Protein AF-A0A9D6G086-F1 (afdb_monomer_lite)

Sequence (126 aa):
MNARSAFSAPLAGGTPVETVTFQTNAVSGQSKLVAGWNLIAIGDNKTPSQFNASIGATPPAAGQIPTNVTTLWAWDANLANWYFYASSLEAKGGTILVDYIVSKNYLNFGDNTLGPTTGFWVNKPQ

Structure (mmCIF, N/CA/C/O backbone):
data_AF-A0A9D6G086-F1
#
_entry.id   AF-A0A9D6G086-F1
#
loop_
_atom_site.group_PDB
_atom_site.id
_atom_site.type_symbol
_atom_site.label_atom_id
_atom_site.label_alt_id
_atom_site.label_comp_id
_atom_site.label_asym_id
_atom_site.label_entity_id
_atom_site.label_seq_id
_atom_site.pdbx_PDB_ins_code
_atom_site.Cartn_x
_atom_site.Cartn_y
_atom_site.Cartn_z
_atom_site.occupancy
_atom_site.B_iso_or_equiv
_atom_site.auth_seq_id
_atom_site.auth_comp_id
_atom_site.auth_asym_id
_atom_site.auth_atom_id
_atom_site.pdbx_PDB_model_num
ATOM 1 N N . MET A 1 1 ? 38.880 45.500 -31.970 1.00 37.94 1 MET A N 1
ATOM 2 C CA . MET A 1 1 ? 37.712 45.155 -31.131 1.00 37.94 1 MET A CA 1
ATOM 3 C C . MET A 1 1 ? 37.529 43.647 -31.216 1.00 37.94 1 MET A C 1
ATOM 5 O O . MET A 1 1 ? 37.384 43.165 -32.327 1.00 37.94 1 MET A O 1
ATOM 9 N N . ASN A 1 2 ? 37.593 42.906 -30.106 1.00 43.47 2 ASN A N 1
ATOM 10 C CA . ASN A 1 2 ? 37.397 41.449 -30.105 1.00 43.47 2 ASN A CA 1
ATOM 11 C C . ASN A 1 2 ? 36.061 41.141 -29.419 1.00 43.47 2 ASN A C 1
ATOM 13 O O . ASN A 1 2 ? 35.956 41.273 -28.202 1.00 43.47 2 ASN A O 1
ATOM 17 N N . ALA A 1 3 ? 35.036 40.779 -30.192 1.00 51.16 3 ALA A N 1
ATOM 18 C CA . ALA A 1 3 ? 33.752 40.343 -29.652 1.00 51.16 3 ALA A CA 1
ATOM 19 C C . ALA A 1 3 ? 33.811 38.833 -29.373 1.00 51.16 3 ALA A C 1
ATOM 21 O O . ALA A 1 3 ? 34.016 38.030 -30.281 1.00 51.16 3 ALA A O 1
ATOM 22 N N . ARG A 1 4 ? 33.672 38.445 -28.102 1.00 56.72 4 ARG A N 1
ATOM 23 C CA . ARG A 1 4 ? 33.589 37.048 -27.659 1.00 56.72 4 ARG A CA 1
ATOM 24 C C . ARG A 1 4 ? 32.169 36.543 -27.927 1.00 56.72 4 ARG A C 1
ATOM 26 O O . ARG A 1 4 ? 31.251 36.909 -27.200 1.00 56.72 4 ARG A O 1
ATOM 33 N N . SER A 1 5 ? 31.982 35.723 -28.957 1.00 62.09 5 SER A N 1
ATOM 34 C CA . SER A 1 5 ? 30.687 35.091 -29.238 1.00 62.09 5 SER A CA 1
ATOM 35 C C . SER A 1 5 ? 30.399 34.010 -28.195 1.00 62.09 5 SER A C 1
ATOM 37 O O . SER A 1 5 ? 31.209 33.104 -27.993 1.00 62.09 5 SER A O 1
ATOM 39 N N . ALA A 1 6 ? 29.266 34.117 -27.501 1.00 65.38 6 ALA A N 1
ATOM 40 C CA . ALA A 1 6 ? 28.828 33.109 -26.543 1.00 65.38 6 ALA A CA 1
ATOM 41 C C . ALA A 1 6 ? 28.398 31.828 -27.277 1.00 65.38 6 ALA A C 1
ATOM 43 O O . ALA A 1 6 ? 27.627 31.881 -28.233 1.00 65.38 6 ALA A O 1
ATOM 44 N N . PHE A 1 7 ? 28.898 30.680 -26.821 1.00 71.81 7 PHE A N 1
ATOM 45 C CA . PHE A 1 7 ? 28.481 29.362 -27.291 1.00 71.81 7 PHE A CA 1
ATOM 46 C C . PHE A 1 7 ? 27.371 28.843 -26.374 1.00 71.81 7 PHE A C 1
ATOM 48 O O . PHE A 1 7 ? 27.567 28.752 -25.163 1.00 71.81 7 PHE A O 1
ATOM 55 N N . SER A 1 8 ? 26.213 28.521 -26.947 1.00 61.50 8 SER A N 1
ATOM 56 C CA . SER A 1 8 ? 25.104 27.875 -26.246 1.00 61.50 8 SER A CA 1
ATOM 57 C C . SER A 1 8 ? 24.742 26.603 -26.999 1.00 61.50 8 SER A C 1
ATOM 59 O O . SER A 1 8 ? 24.452 26.656 -28.194 1.00 61.50 8 SER A O 1
ATOM 61 N N . ALA A 1 9 ? 24.791 25.466 -26.309 1.00 63.28 9 ALA A N 1
ATOM 62 C CA . ALA A 1 9 ? 24.344 24.183 -26.827 1.00 63.28 9 ALA A CA 1
ATOM 63 C C . ALA A 1 9 ? 23.095 23.761 -26.041 1.00 63.28 9 ALA A C 1
ATOM 65 O O . ALA A 1 9 ? 23.177 23.642 -24.815 1.00 63.28 9 ALA A O 1
ATOM 66 N N . PRO A 1 10 ? 21.941 23.539 -26.694 1.00 58.28 10 PRO A N 1
ATOM 67 C CA . PRO A 1 10 ? 20.793 22.962 -26.017 1.00 58.28 10 PRO A CA 1
ATOM 68 C C . PRO A 1 10 ? 21.136 21.521 -25.632 1.00 58.28 10 PRO A C 1
ATOM 70 O O . PRO A 1 10 ? 21.348 20.668 -26.493 1.00 58.28 10 PRO A O 1
ATOM 73 N N . LEU A 1 11 ? 21.211 21.244 -24.332 1.00 57.19 11 LEU A N 1
ATOM 74 C CA . LEU A 1 11 ? 21.205 19.871 -23.845 1.00 57.19 11 LEU A CA 1
ATOM 75 C C . LEU A 1 11 ? 19.777 19.350 -24.001 1.00 57.19 11 LEU A C 1
ATOM 77 O O . LEU A 1 11 ? 18.836 19.971 -23.504 1.00 57.19 11 LEU A O 1
ATOM 81 N N . ALA A 1 12 ? 19.605 18.232 -24.708 1.00 66.38 12 ALA A N 1
ATOM 82 C CA . ALA A 1 12 ? 18.329 17.530 -24.709 1.00 66.38 12 ALA A CA 1
ATOM 83 C C . ALA A 1 12 ? 17.976 17.210 -23.251 1.00 66.38 12 ALA A C 1
ATOM 85 O O . ALA A 1 12 ? 18.780 16.596 -22.546 1.00 66.38 12 ALA A O 1
ATOM 86 N N . GLY A 1 13 ? 16.816 17.681 -22.783 1.00 65.12 13 GLY A N 1
ATOM 87 C CA . GLY A 1 13 ? 16.341 17.372 -21.440 1.00 65.12 13 GLY A CA 1
ATOM 88 C C . GLY A 1 13 ? 16.349 15.858 -21.263 1.00 65.12 13 GLY A C 1
ATOM 89 O O . GLY A 1 13 ? 15.756 15.149 -22.077 1.00 65.12 13 GLY A O 1
ATOM 90 N N . GLY A 1 14 ? 17.081 15.363 -20.263 1.00 48.56 14 GLY A N 1
ATOM 91 C CA . GLY A 1 14 ? 17.148 13.930 -20.000 1.00 48.56 14 GLY A CA 1
ATOM 92 C C . GLY A 1 14 ? 15.732 13.398 -19.832 1.00 48.56 14 GLY A C 1
ATOM 93 O O . GLY A 1 14 ? 14.970 13.940 -19.036 1.00 48.56 14 GLY A O 1
ATOM 94 N N . THR A 1 15 ? 15.355 12.384 -20.608 1.00 53.81 15 THR A N 1
ATOM 95 C CA . THR A 1 15 ? 14.077 11.711 -20.399 1.00 53.81 15 THR A CA 1
ATOM 96 C C . THR A 1 15 ? 14.182 10.985 -19.061 1.00 53.81 15 THR A C 1
ATOM 98 O O . THR A 1 15 ? 15.029 10.094 -18.948 1.00 53.81 15 THR A O 1
ATOM 101 N N . PRO A 1 16 ? 13.406 11.361 -18.029 1.00 47.47 16 PRO A N 1
ATOM 102 C CA . PRO A 1 16 ? 13.365 10.567 -16.816 1.00 47.47 16 PRO A CA 1
ATOM 103 C C . PRO A 1 16 ? 12.925 9.156 -17.208 1.00 47.47 16 PRO A C 1
ATOM 105 O O . PRO A 1 16 ? 11.856 8.960 -17.784 1.00 47.47 16 PRO A O 1
ATOM 108 N N . VAL A 1 17 ? 13.790 8.176 -16.961 1.00 47.66 17 VAL A N 1
ATOM 109 C CA . VAL A 1 17 ? 13.413 6.772 -17.080 1.00 47.66 17 VAL A CA 1
ATOM 110 C C . VAL A 1 17 ? 12.652 6.456 -15.807 1.00 47.66 17 VAL A C 1
ATOM 112 O O . VAL A 1 17 ? 13.256 6.283 -14.751 1.00 47.66 17 VAL A O 1
ATOM 115 N N . GLU A 1 18 ? 11.325 6.439 -15.888 1.00 51.25 18 GLU A N 1
ATOM 116 C CA . GLU A 1 18 ? 10.533 5.924 -14.782 1.00 51.25 18 GLU A CA 1
ATOM 117 C C . GLU A 1 18 ? 10.855 4.440 -14.599 1.00 51.25 18 GLU A C 1
ATOM 119 O O . GLU A 1 18 ? 10.762 3.630 -15.526 1.00 51.25 18 GLU A O 1
ATOM 124 N N . THR A 1 19 ? 11.277 4.074 -13.395 1.00 51.47 19 THR A N 1
ATOM 125 C CA . THR A 1 19 ? 11.522 2.689 -13.014 1.00 51.47 19 THR A CA 1
ATOM 126 C C . THR A 1 19 ? 10.192 1.927 -13.023 1.00 51.47 19 THR A C 1
ATOM 128 O O . THR A 1 19 ? 9.422 1.958 -12.068 1.00 51.47 19 THR A O 1
ATOM 131 N N . VAL A 1 20 ? 9.900 1.214 -14.114 1.00 58.53 20 VAL A N 1
ATOM 132 C CA . VAL A 1 20 ? 8.691 0.376 -14.285 1.00 58.53 20 VAL A CA 1
ATOM 133 C C . VAL A 1 20 ? 8.824 -0.997 -13.612 1.00 58.53 20 VAL A C 1
ATOM 135 O O . VAL A 1 20 ? 8.424 -2.028 -14.149 1.00 58.53 20 VAL A O 1
ATOM 138 N N . THR A 1 21 ? 9.416 -1.042 -12.418 1.00 65.88 21 THR A N 1
ATOM 139 C CA . THR A 1 21 ? 9.869 -2.294 -11.787 1.00 65.88 21 THR A CA 1
ATOM 140 C C . THR A 1 21 ? 8.715 -3.242 -11.437 1.00 65.88 21 THR A C 1
ATOM 142 O O . THR A 1 21 ? 8.890 -4.458 -11.460 1.00 65.88 21 THR A O 1
ATOM 145 N N . PHE A 1 22 ? 7.521 -2.703 -11.166 1.00 76.50 22 PHE A N 1
ATOM 146 C CA . PHE A 1 22 ? 6.348 -3.480 -10.735 1.00 76.50 22 PHE A CA 1
ATOM 147 C C . PHE A 1 22 ? 5.095 -3.260 -11.590 1.00 76.50 22 PHE A C 1
ATOM 149 O O . PHE A 1 22 ? 4.041 -3.831 -11.294 1.00 76.50 22 PHE A O 1
ATOM 156 N N . GLN A 1 23 ? 5.195 -2.462 -12.656 1.00 79.50 23 GLN A N 1
ATOM 157 C CA . GLN A 1 23 ? 4.057 -2.183 -13.521 1.00 79.50 23 GLN A CA 1
ATOM 158 C C . GLN A 1 23 ? 3.624 -3.435 -14.285 1.00 79.50 23 GLN A C 1
ATOM 160 O O . GLN A 1 23 ? 4.436 -4.260 -14.711 1.00 79.50 23 GLN A O 1
ATOM 165 N N . THR A 1 24 ? 2.314 -3.590 -14.439 1.00 77.56 24 THR A N 1
ATOM 166 C CA . THR A 1 24 ? 1.748 -4.619 -15.309 1.00 77.56 24 THR A CA 1
ATOM 167 C C . THR A 1 24 ? 1.988 -4.221 -16.764 1.00 77.56 24 THR A C 1
ATOM 169 O O . THR A 1 24 ? 1.619 -3.126 -17.179 1.00 77.56 24 THR A O 1
ATOM 172 N N . ASN A 1 25 ? 2.614 -5.094 -17.549 1.00 75.06 25 ASN A N 1
ATOM 173 C CA . ASN A 1 25 ? 2.853 -4.853 -18.966 1.00 75.06 25 ASN A CA 1
ATOM 174 C C . ASN A 1 25 ? 1.511 -4.747 -19.707 1.00 75.06 25 ASN A C 1
ATOM 176 O O . ASN A 1 25 ? 0.727 -5.692 -19.700 1.00 75.06 25 ASN A O 1
ATOM 180 N N . ALA A 1 26 ? 1.256 -3.614 -20.361 1.00 70.56 26 ALA A N 1
ATOM 181 C CA . ALA A 1 26 ? -0.021 -3.350 -21.023 1.00 70.56 26 ALA A CA 1
ATOM 182 C C . ALA A 1 26 ? -0.292 -4.232 -22.258 1.00 70.56 26 ALA A C 1
ATOM 184 O O . ALA A 1 26 ? -1.446 -4.404 -22.636 1.00 70.56 26 ALA A O 1
ATOM 185 N N . VAL A 1 27 ? 0.750 -4.797 -22.880 1.00 70.88 27 VAL A N 1
ATOM 186 C CA . VAL A 1 27 ? 0.636 -5.639 -24.084 1.00 70.88 27 VAL A CA 1
ATOM 187 C C . VAL A 1 27 ? 0.506 -7.115 -23.715 1.00 70.88 27 VAL A C 1
ATOM 189 O O . VAL A 1 27 ? -0.320 -7.822 -24.282 1.00 70.88 27 VAL A O 1
ATOM 192 N N . SER A 1 28 ? 1.320 -7.595 -22.769 1.00 73.50 28 SER A N 1
ATOM 193 C CA . SER A 1 28 ? 1.342 -9.011 -22.377 1.00 73.50 28 SER A CA 1
ATOM 194 C C . SER A 1 28 ? 0.514 -9.333 -21.132 1.00 73.50 28 SER A C 1
ATOM 196 O O . SER A 1 28 ? 0.377 -10.506 -20.793 1.00 73.50 28 SER A O 1
ATOM 198 N N . GLY A 1 29 ? 0.016 -8.323 -20.411 1.00 72.12 29 GLY A N 1
ATOM 199 C CA . GLY A 1 29 ? -0.684 -8.479 -19.131 1.00 72.12 29 GLY A CA 1
ATOM 200 C C . GLY A 1 29 ? 0.205 -8.967 -17.980 1.00 72.12 29 GLY A C 1
ATOM 201 O O . GLY A 1 29 ? -0.276 -9.153 -16.865 1.00 72.12 29 GLY A O 1
ATOM 202 N N . GLN A 1 30 ? 1.502 -9.188 -18.216 1.00 70.94 30 GLN A N 1
ATOM 203 C CA . GLN A 1 30 ? 2.403 -9.755 -17.216 1.00 70.94 30 GLN A CA 1
ATOM 204 C C . GLN A 1 30 ? 2.786 -8.710 -16.168 1.00 70.94 30 GLN A C 1
ATOM 206 O O . GLN A 1 30 ? 3.260 -7.625 -16.503 1.00 70.94 30 GLN A O 1
ATOM 211 N N . SER A 1 31 ? 2.637 -9.053 -14.891 1.00 79.56 31 SER A N 1
ATOM 212 C CA . SER A 1 31 ? 3.097 -8.243 -13.762 1.00 79.56 31 SER A CA 1
ATOM 213 C C . SER A 1 31 ? 4.270 -8.937 -13.076 1.00 79.56 31 SER A C 1
ATOM 215 O O . SER A 1 31 ? 4.312 -10.163 -12.994 1.00 79.56 31 SER A O 1
ATOM 217 N N . LYS A 1 32 ? 5.234 -8.158 -12.572 1.00 82.88 32 LYS A N 1
ATOM 218 C CA . LYS A 1 32 ? 6.301 -8.689 -11.704 1.00 82.88 32 LYS A CA 1
ATOM 219 C C . LYS A 1 32 ? 5.789 -9.070 -10.314 1.00 82.88 32 LYS A C 1
ATOM 221 O O . LYS A 1 32 ? 6.468 -9.796 -9.599 1.00 82.88 32 LYS A O 1
ATOM 226 N N . LEU A 1 33 ? 4.601 -8.586 -9.957 1.00 85.38 33 LEU A N 1
ATOM 227 C CA . LEU A 1 33 ? 3.879 -8.975 -8.757 1.00 85.38 33 LEU A CA 1
ATOM 228 C C . LEU A 1 33 ? 2.975 -10.158 -9.083 1.00 85.38 33 LEU A C 1
ATOM 230 O O . LEU A 1 33 ? 2.203 -10.102 -10.045 1.00 85.38 33 LEU A O 1
ATOM 234 N N . VAL A 1 34 ? 3.047 -11.205 -8.267 1.00 86.50 34 VAL A N 1
ATOM 235 C CA . VAL A 1 34 ? 2.096 -12.315 -8.349 1.00 86.50 34 VAL A CA 1
ATOM 236 C C . VAL A 1 34 ? 0.769 -11.912 -7.709 1.00 86.50 34 VAL A C 1
ATOM 238 O O . VAL A 1 34 ? 0.716 -10.995 -6.889 1.00 86.50 34 VAL A O 1
ATOM 241 N N . ALA A 1 35 ? -0.319 -12.582 -8.080 1.00 87.62 35 ALA A N 1
ATOM 242 C CA . ALA A 1 35 ? -1.581 -12.425 -7.366 1.00 87.62 35 ALA A CA 1
ATOM 243 C C . ALA A 1 35 ? -1.426 -12.866 -5.897 1.00 87.62 35 ALA A C 1
ATOM 245 O O . ALA A 1 35 ? -0.724 -13.836 -5.603 1.00 87.62 35 ALA A O 1
ATOM 246 N N . GLY A 1 36 ? -2.091 -12.166 -4.979 1.00 89.75 36 GLY A N 1
ATOM 247 C CA . GLY A 1 36 ? -1.951 -12.369 -3.540 1.00 89.75 36 GLY A CA 1
ATOM 248 C C . GLY A 1 36 ? -0.815 -11.548 -2.924 1.00 89.75 36 GLY A C 1
ATOM 249 O O . GLY A 1 36 ? -0.551 -10.411 -3.324 1.00 89.75 36 GLY A O 1
ATOM 250 N N . TRP A 1 37 ? -0.172 -12.107 -1.899 1.00 92.44 37 TRP A N 1
ATOM 251 C CA . TRP A 1 37 ? 0.810 -11.399 -1.079 1.00 92.44 37 TRP A CA 1
ATOM 252 C C . TRP A 1 37 ? 2.196 -11.359 -1.713 1.00 92.44 37 TRP A C 1
ATOM 254 O O . TRP A 1 37 ? 2.779 -12.391 -2.035 1.00 92.44 37 TRP A O 1
ATOM 264 N N . ASN A 1 38 ? 2.753 -10.155 -1.806 1.00 90.56 38 ASN A N 1
ATOM 265 C CA . ASN A 1 38 ? 4.125 -9.909 -2.226 1.00 90.56 38 ASN A CA 1
ATOM 266 C C . ASN A 1 38 ? 4.810 -9.031 -1.176 1.00 90.56 38 ASN A C 1
ATOM 268 O O . ASN A 1 38 ? 4.232 -8.033 -0.746 1.00 90.56 38 ASN A O 1
ATOM 272 N N . LEU A 1 39 ? 6.041 -9.373 -0.800 1.00 91.00 39 LEU A N 1
ATOM 273 C CA .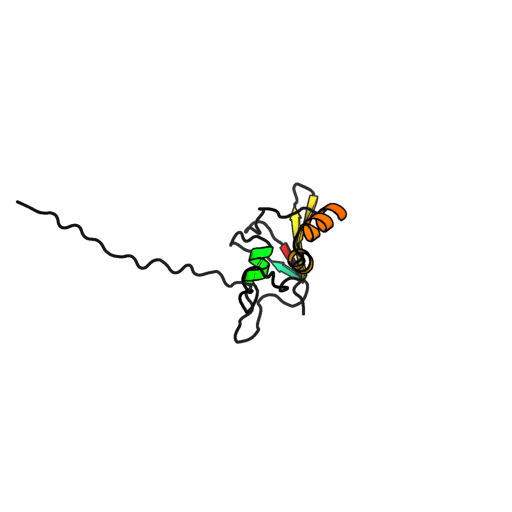 LEU A 1 39 ? 6.908 -8.505 -0.006 1.00 91.00 39 LEU A CA 1
ATOM 274 C C . LEU A 1 39 ? 7.890 -7.813 -0.946 1.00 91.00 39 LEU A C 1
ATOM 276 O O . LEU A 1 39 ? 8.689 -8.481 -1.602 1.00 91.00 39 LEU A O 1
ATOM 280 N N . ILE A 1 40 ? 7.818 -6.488 -1.018 1.00 88.88 40 ILE A N 1
ATOM 281 C CA . ILE A 1 40 ? 8.644 -5.683 -1.918 1.00 88.88 40 ILE A CA 1
ATOM 282 C C . ILE A 1 40 ? 9.160 -4.429 -1.210 1.00 88.88 40 ILE A C 1
ATOM 284 O O . ILE A 1 40 ? 8.688 -4.049 -0.141 1.00 88.88 40 ILE A O 1
ATOM 288 N N . ALA A 1 41 ? 10.127 -3.772 -1.837 1.00 85.81 41 ALA A N 1
ATOM 289 C CA . ALA A 1 41 ? 10.560 -2.426 -1.498 1.00 85.81 41 ALA A CA 1
ATOM 290 C C . ALA A 1 41 ? 10.728 -1.637 -2.800 1.00 85.81 41 ALA A C 1
ATOM 292 O O . ALA A 1 41 ? 11.033 -2.218 -3.847 1.00 85.81 41 ALA A O 1
ATOM 293 N N . ILE A 1 42 ? 10.518 -0.323 -2.742 1.00 82.75 42 ILE A N 1
ATOM 294 C CA . ILE A 1 42 ? 10.680 0.567 -3.897 1.00 82.75 42 ILE A CA 1
ATOM 295 C C . ILE A 1 42 ? 11.662 1.687 -3.553 1.00 82.75 42 ILE A C 1
ATOM 297 O O . ILE A 1 42 ? 11.720 2.140 -2.416 1.00 82.75 42 ILE A O 1
ATOM 301 N N . GLY A 1 43 ? 12.441 2.132 -4.541 1.00 77.00 43 GLY A N 1
ATOM 302 C CA . GLY A 1 43 ? 13.405 3.228 -4.380 1.00 77.00 43 GLY A CA 1
ATOM 303 C C . GLY A 1 43 ? 12.862 4.605 -4.765 1.00 77.00 43 GLY A C 1
ATOM 304 O O . GLY A 1 43 ? 13.583 5.589 -4.662 1.00 77.00 43 GLY A O 1
ATOM 305 N N . ASP A 1 44 ? 11.610 4.677 -5.221 1.00 76.75 44 ASP A N 1
ATOM 306 C CA . ASP A 1 44 ? 11.063 5.872 -5.871 1.00 76.75 44 ASP A CA 1
ATOM 307 C C . ASP A 1 44 ? 10.327 6.823 -4.907 1.00 76.75 44 ASP A C 1
ATOM 309 O O . ASP A 1 44 ? 9.733 7.796 -5.366 1.00 76.75 44 ASP A O 1
ATOM 313 N N . ASN A 1 45 ? 10.308 6.531 -3.597 1.00 84.06 45 ASN A N 1
ATOM 314 C CA . ASN A 1 45 ? 9.620 7.317 -2.562 1.00 84.06 45 ASN A CA 1
ATOM 315 C C . ASN A 1 45 ? 8.169 7.686 -2.939 1.00 84.06 45 ASN A C 1
ATOM 317 O O . ASN A 1 45 ? 7.739 8.827 -2.775 1.00 84.06 45 ASN A O 1
ATOM 321 N N . LYS A 1 46 ? 7.397 6.723 -3.454 1.00 85.88 46 LYS A N 1
ATOM 322 C CA . LYS A 1 46 ? 5.981 6.934 -3.801 1.00 85.88 46 LYS A CA 1
ATOM 323 C C . LYS A 1 46 ? 5.097 6.789 -2.563 1.00 85.88 46 LYS A C 1
ATOM 325 O O . LYS A 1 46 ? 5.348 5.927 -1.721 1.00 85.88 46 LYS A O 1
ATOM 330 N N . THR A 1 47 ? 4.023 7.566 -2.464 1.00 89.19 47 THR A N 1
ATOM 331 C CA . THR A 1 47 ? 2.945 7.271 -1.505 1.00 89.19 47 THR A CA 1
ATOM 332 C C . THR A 1 47 ? 2.227 5.970 -1.902 1.00 89.19 47 THR A C 1
ATOM 334 O O . THR A 1 47 ? 2.294 5.565 -3.069 1.00 89.19 47 THR A O 1
ATOM 337 N N . PRO A 1 48 ? 1.498 5.297 -0.992 1.00 88.75 48 PRO A N 1
ATOM 338 C CA . PRO A 1 48 ? 0.740 4.092 -1.342 1.00 88.75 48 PRO A CA 1
ATOM 339 C C . PRO A 1 48 ? -0.248 4.300 -2.497 1.00 88.75 48 PRO A C 1
ATOM 341 O O . PRO A 1 48 ? -0.376 3.429 -3.356 1.00 88.75 48 PRO A O 1
ATOM 344 N N . SER A 1 49 ? -0.885 5.473 -2.557 1.00 87.62 49 SER A N 1
ATOM 345 C CA . SER A 1 49 ? -1.800 5.853 -3.639 1.00 87.62 49 SER A CA 1
ATOM 346 C C . SER A 1 49 ? -1.075 5.983 -4.983 1.00 87.62 49 SER A C 1
ATOM 348 O O . SER A 1 49 ? -1.477 5.378 -5.980 1.00 87.62 49 SER A O 1
ATOM 350 N N . GLN A 1 50 ? 0.072 6.672 -5.001 1.00 87.69 50 GLN A N 1
ATOM 351 C CA . GLN A 1 50 ? 0.920 6.784 -6.193 1.00 87.69 50 GLN A CA 1
ATOM 352 C C . GLN A 1 50 ? 1.455 5.422 -6.644 1.00 87.69 50 GLN A C 1
ATOM 354 O O . GLN A 1 50 ? 1.481 5.130 -7.840 1.00 87.69 50 GLN A O 1
ATOM 359 N N . PHE A 1 51 ? 1.856 4.564 -5.702 1.00 88.44 51 PHE A N 1
ATOM 360 C CA . PHE A 1 51 ? 2.288 3.206 -6.008 1.00 88.44 51 PHE A CA 1
ATOM 361 C C . PHE A 1 51 ? 1.148 2.390 -6.634 1.00 88.44 51 PHE A C 1
ATOM 363 O O . PHE A 1 51 ? 1.327 1.813 -7.708 1.00 88.44 51 PHE A O 1
ATOM 370 N N . ASN A 1 52 ? -0.037 2.404 -6.022 1.00 88.81 52 ASN A N 1
ATOM 371 C CA . ASN A 1 52 ? -1.231 1.733 -6.531 1.00 88.81 52 ASN A CA 1
ATOM 372 C C . ASN A 1 52 ? -1.610 2.204 -7.949 1.00 88.81 52 ASN A C 1
ATOM 374 O O . ASN A 1 52 ? -1.939 1.378 -8.802 1.00 88.81 52 ASN A O 1
ATOM 378 N N . ALA A 1 53 ? -1.482 3.499 -8.249 1.00 87.00 53 ALA A N 1
ATOM 379 C CA . ALA A 1 53 ? -1.649 4.015 -9.607 1.00 87.00 53 ALA A CA 1
ATOM 380 C C . ALA A 1 53 ? -0.559 3.516 -10.570 1.00 87.00 53 ALA A C 1
ATOM 382 O O . ALA A 1 53 ? -0.868 3.108 -11.688 1.00 87.00 53 ALA A O 1
ATOM 383 N N . SER A 1 54 ? 0.700 3.486 -10.125 1.00 84.50 54 SER A N 1
ATOM 384 C CA . SER A 1 54 ? 1.850 3.137 -10.969 1.00 84.50 54 SER A CA 1
ATOM 385 C C . SER A 1 54 ? 1.917 1.666 -11.392 1.00 84.50 54 SER A C 1
ATOM 387 O O . SER A 1 54 ? 2.512 1.359 -12.421 1.00 84.50 54 SER A O 1
ATOM 389 N N . ILE A 1 55 ? 1.317 0.737 -10.636 1.00 85.88 55 ILE A N 1
ATOM 390 C CA . ILE A 1 55 ? 1.390 -0.699 -10.966 1.00 85.88 55 ILE A CA 1
ATOM 391 C C . ILE A 1 55 ? 0.341 -1.166 -11.992 1.00 85.88 55 ILE A C 1
ATOM 393 O O . ILE A 1 55 ? 0.398 -2.306 -12.476 1.00 85.88 55 ILE A O 1
ATOM 397 N N . GLY A 1 56 ? -0.625 -0.304 -12.318 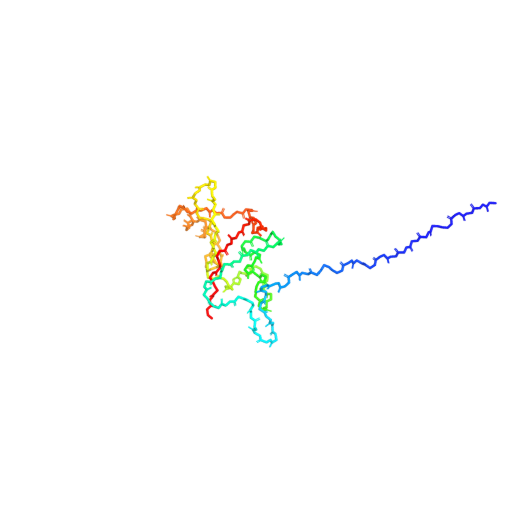1.00 79.62 56 GLY A N 1
ATOM 398 C CA . GLY A 1 56 ? -1.674 -0.576 -13.297 1.00 79.62 56 GLY A CA 1
ATOM 399 C C . GLY A 1 56 ? -1.146 -0.627 -14.733 1.00 79.62 56 GLY A C 1
ATOM 400 O O . GLY A 1 56 ? -0.186 0.054 -15.087 1.00 79.62 56 GLY A O 1
ATOM 401 N N . ALA A 1 57 ? -1.791 -1.432 -15.580 1.00 72.25 57 ALA A N 1
ATOM 402 C CA . ALA A 1 57 ? -1.481 -1.479 -17.013 1.00 72.25 57 ALA A CA 1
ATOM 403 C C . ALA A 1 57 ? -1.931 -0.203 -17.745 1.00 72.25 57 ALA A C 1
ATOM 405 O O . ALA A 1 57 ? -1.306 0.220 -18.714 1.00 72.25 57 ALA A O 1
ATOM 406 N N . THR A 1 58 ? -3.011 0.415 -17.268 1.00 71.12 58 THR A N 1
A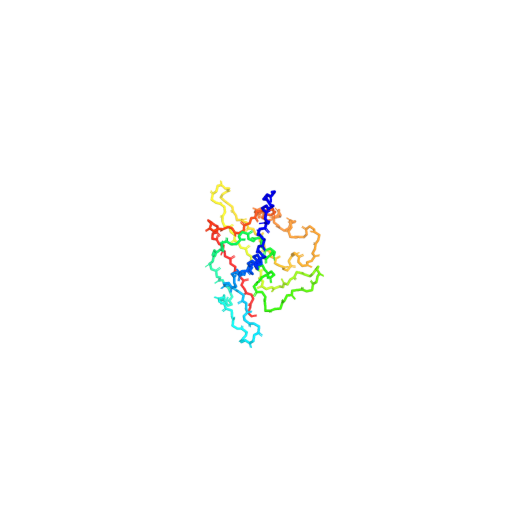TOM 407 C CA . THR A 1 58 ? -3.596 1.632 -17.828 1.00 71.12 58 THR A CA 1
ATOM 408 C C . THR A 1 58 ? -3.563 2.749 -16.789 1.00 71.12 58 THR A C 1
ATOM 410 O O . THR A 1 58 ? -3.980 2.504 -15.651 1.00 71.12 58 THR A O 1
ATOM 413 N N . PRO A 1 59 ? -3.131 3.969 -17.154 1.00 70.12 59 PRO A N 1
ATOM 414 C CA . PRO A 1 59 ? -3.259 5.122 -16.273 1.00 70.12 59 PRO A CA 1
ATOM 415 C C . PRO A 1 59 ? -4.725 5.316 -15.846 1.00 70.12 59 PRO A C 1
ATOM 417 O O . PRO A 1 59 ? -5.614 5.227 -16.699 1.00 70.12 59 PRO A O 1
ATOM 420 N N . PRO A 1 60 ? -5.009 5.559 -14.555 1.00 72.31 60 PRO A N 1
ATOM 421 C CA . PRO A 1 60 ? -6.364 5.864 -14.114 1.00 72.31 60 PRO A CA 1
ATOM 422 C C . PRO A 1 60 ? -6.838 7.196 -14.711 1.00 72.31 60 PRO A C 1
ATOM 424 O O . PRO A 1 60 ? -6.042 8.104 -14.956 1.00 72.31 60 PRO A O 1
ATOM 427 N N . ALA A 1 61 ? -8.149 7.331 -14.922 1.00 75.88 61 ALA A N 1
ATOM 428 C CA . ALA A 1 61 ? -8.737 8.622 -15.269 1.00 75.88 61 ALA A CA 1
ATOM 429 C C . ALA A 1 61 ? -8.470 9.648 -14.152 1.00 75.88 61 ALA A C 1
ATOM 431 O O . ALA A 1 61 ? -8.359 9.288 -12.978 1.00 75.88 61 ALA A O 1
ATOM 432 N N . ALA A 1 62 ? -8.382 10.933 -14.506 1.00 71.75 62 ALA A N 1
ATOM 433 C CA . ALA A 1 62 ? -8.116 11.989 -13.533 1.00 71.75 62 ALA A CA 1
ATOM 434 C C . ALA A 1 62 ? -9.140 11.952 -12.379 1.00 71.75 62 ALA A C 1
ATOM 436 O O . ALA A 1 62 ? -10.348 11.969 -12.611 1.00 71.75 62 ALA A O 1
ATOM 437 N N . GLY A 1 63 ? -8.646 11.883 -11.139 1.00 71.31 63 GLY A N 1
ATOM 438 C CA . GLY A 1 63 ? -9.475 11.813 -9.930 1.00 71.31 63 GLY A CA 1
ATOM 439 C C . GLY A 1 63 ? -10.040 10.428 -9.591 1.00 71.31 63 GLY A C 1
ATOM 440 O O . GLY A 1 63 ? -10.808 10.318 -8.641 1.00 71.31 63 GLY A O 1
ATOM 441 N N . GLN A 1 64 ? -9.679 9.374 -10.330 1.00 78.12 64 GLN A N 1
ATOM 442 C CA . GLN A 1 64 ? -10.035 7.993 -9.995 1.00 78.12 64 GLN A CA 1
ATOM 443 C C . GLN A 1 64 ? -8.883 7.288 -9.277 1.00 78.12 64 GLN A C 1
ATOM 445 O O . GLN A 1 64 ? -7.724 7.396 -9.679 1.00 78.12 64 GLN A O 1
ATOM 450 N N . ILE A 1 65 ? -9.222 6.509 -8.250 1.00 82.75 65 ILE A N 1
ATOM 451 C CA . ILE A 1 65 ? -8.278 5.618 -7.575 1.00 82.75 65 ILE A CA 1
ATOM 452 C C . ILE A 1 65 ? -8.433 4.221 -8.180 1.00 82.75 65 ILE A C 1
ATOM 454 O O . ILE A 1 65 ? -9.501 3.617 -8.045 1.00 82.75 65 ILE A O 1
ATOM 458 N N . PRO A 1 66 ? -7.409 3.683 -8.862 1.00 83.38 66 PRO A N 1
ATOM 459 C CA . PRO A 1 66 ? -7.499 2.348 -9.431 1.00 83.38 66 PRO A CA 1
ATOM 460 C C . PRO A 1 66 ? -7.456 1.293 -8.323 1.00 83.38 66 PRO A C 1
ATOM 462 O O . PRO A 1 66 ? -6.804 1.476 -7.304 1.00 83.38 66 PRO A O 1
ATOM 465 N N . THR A 1 67 ? -8.099 0.148 -8.509 1.00 84.62 67 THR A N 1
ATOM 466 C CA . THR A 1 67 ? -8.088 -0.941 -7.517 1.00 84.62 67 THR A CA 1
ATOM 467 C C . THR A 1 67 ? -7.019 -1.985 -7.842 1.00 84.62 67 THR A C 1
ATOM 469 O O . THR A 1 67 ? -7.304 -3.179 -7.887 1.00 84.62 67 THR A O 1
ATOM 472 N N . ASN A 1 68 ? -5.786 -1.545 -8.119 1.00 85.88 68 ASN A N 1
ATOM 473 C CA . ASN A 1 68 ? -4.684 -2.454 -8.465 1.00 85.88 68 ASN A CA 1
ATOM 474 C C . ASN A 1 68 ? -4.089 -3.159 -7.231 1.00 85.88 68 ASN A C 1
ATOM 476 O O . ASN A 1 68 ? -3.410 -4.176 -7.369 1.00 85.88 68 ASN A O 1
ATOM 480 N N . VAL A 1 69 ? -4.323 -2.611 -6.036 1.00 89.50 69 VAL A N 1
ATOM 481 C CA . VAL A 1 69 ? -3.884 -3.145 -4.740 1.00 89.50 69 VAL A CA 1
ATOM 482 C C . VAL A 1 69 ? -5.091 -3.344 -3.834 1.00 89.50 69 VAL A C 1
ATOM 484 O O . VAL A 1 69 ? -5.800 -2.388 -3.546 1.00 89.50 69 VAL A O 1
ATOM 487 N N . THR A 1 70 ? -5.300 -4.542 -3.297 1.00 92.06 70 THR A N 1
ATOM 488 C CA . THR A 1 70 ? -6.357 -4.798 -2.305 1.00 92.06 70 THR A CA 1
ATOM 489 C C . THR A 1 70 ? -6.028 -4.102 -0.986 1.00 92.06 70 THR A C 1
ATOM 491 O O . THR A 1 70 ? -6.800 -3.277 -0.498 1.00 92.06 70 THR A O 1
ATOM 494 N N . THR A 1 71 ? -4.852 -4.401 -0.431 1.00 92.94 71 THR A N 1
ATOM 495 C CA . THR A 1 71 ? -4.327 -3.773 0.788 1.00 92.94 71 THR A CA 1
ATOM 496 C C . THR A 1 71 ? -2.808 -3.697 0.742 1.00 92.94 71 THR A C 1
ATOM 498 O O . THR A 1 71 ? -2.165 -4.599 0.201 1.00 92.94 71 THR A O 1
ATOM 501 N N . LEU A 1 72 ? -2.243 -2.675 1.371 1.00 93.38 72 LEU A N 1
ATOM 502 C CA . LEU A 1 72 ? -0.813 -2.489 1.563 1.00 93.38 72 LEU A CA 1
ATOM 503 C C . LEU A 1 72 ? -0.514 -2.299 3.049 1.00 93.38 72 LEU A C 1
ATOM 505 O O . LEU A 1 72 ? -1.233 -1.581 3.745 1.00 93.38 72 LEU A O 1
ATOM 509 N N . TRP A 1 73 ? 0.554 -2.946 3.507 1.00 94.25 73 TRP A N 1
ATOM 510 C CA . TRP A 1 73 ? 0.972 -2.961 4.902 1.00 94.25 73 TRP A CA 1
ATOM 511 C C . TRP A 1 73 ? 2.468 -2.706 5.019 1.00 94.25 73 TRP A C 1
ATOM 513 O O . TRP A 1 73 ? 3.261 -3.380 4.365 1.00 94.25 73 TRP A O 1
ATOM 523 N N . ALA A 1 74 ? 2.863 -1.778 5.881 1.00 92.50 74 ALA A N 1
ATOM 524 C CA . ALA A 1 74 ? 4.266 -1.557 6.221 1.00 92.50 74 ALA A CA 1
ATOM 525 C C . ALA A 1 74 ? 4.432 -1.557 7.741 1.00 92.50 74 ALA A C 1
ATOM 527 O O . ALA A 1 74 ? 3.585 -1.027 8.456 1.00 92.50 74 ALA A O 1
ATOM 528 N N . TRP A 1 75 ? 5.498 -2.173 8.240 1.00 90.88 75 TRP A N 1
ATOM 529 C CA . TRP A 1 75 ? 5.777 -2.205 9.673 1.00 90.88 75 TRP A CA 1
ATOM 530 C C . TRP A 1 75 ? 6.588 -0.979 10.089 1.00 90.88 75 TRP A C 1
ATOM 532 O O . TRP A 1 75 ? 7.627 -0.703 9.489 1.00 90.88 75 TRP A O 1
ATOM 542 N N . ASP A 1 76 ? 6.148 -0.285 11.138 1.00 89.06 76 ASP A N 1
ATOM 543 C CA . ASP A 1 76 ? 6.946 0.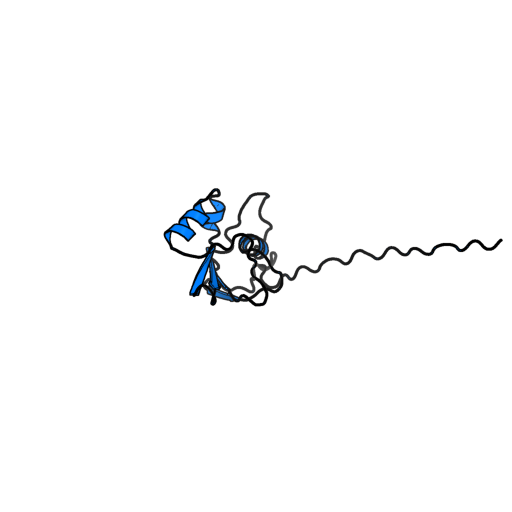720 11.837 1.00 89.06 76 ASP A CA 1
ATOM 544 C C . ASP A 1 76 ? 7.553 0.106 13.100 1.00 89.06 76 ASP A C 1
ATOM 546 O O . ASP A 1 76 ? 6.848 -0.204 14.063 1.00 89.06 76 ASP A O 1
ATOM 550 N N . ALA A 1 77 ? 8.876 -0.058 13.114 1.00 87.00 77 ALA A N 1
ATOM 551 C CA . ALA A 1 77 ? 9.574 -0.614 14.269 1.00 87.00 77 ALA A CA 1
ATOM 552 C C . ALA A 1 77 ? 9.679 0.367 15.450 1.00 87.00 77 ALA A C 1
ATOM 554 O O . ALA A 1 77 ? 9.790 -0.087 16.586 1.00 87.00 77 ALA A O 1
ATOM 555 N N . ASN A 1 78 ? 9.629 1.684 15.213 1.00 88.62 78 ASN A N 1
ATOM 556 C CA . ASN A 1 78 ? 9.725 2.688 16.278 1.00 88.62 78 ASN A CA 1
ATOM 557 C C . ASN A 1 78 ? 8.415 2.782 17.060 1.00 88.62 78 ASN A C 1
ATOM 559 O O . ASN A 1 78 ? 8.421 2.903 18.282 1.00 88.62 78 ASN A O 1
ATOM 563 N N . LEU A 1 79 ? 7.294 2.718 16.341 1.00 89.38 79 LEU A N 1
ATOM 564 C CA . LEU A 1 79 ? 5.953 2.769 16.923 1.00 89.38 79 LEU A CA 1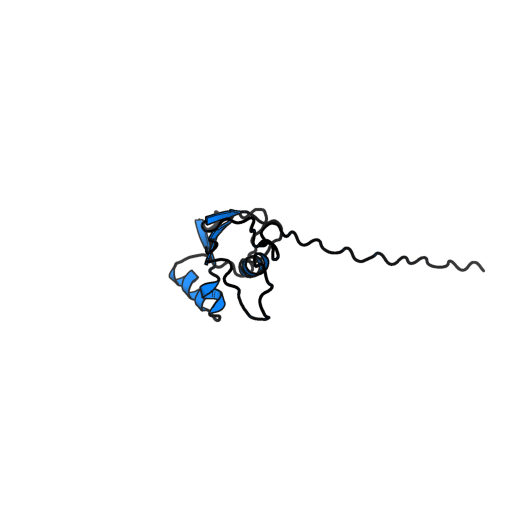
ATOM 565 C C . LEU A 1 79 ? 5.385 1.378 17.235 1.00 89.38 79 LEU A C 1
ATOM 567 O O . LEU A 1 79 ? 4.304 1.286 17.814 1.00 89.38 79 LEU A O 1
ATOM 571 N N . ALA A 1 80 ? 6.100 0.313 16.856 1.00 93.00 80 ALA A N 1
ATOM 572 C CA . ALA A 1 80 ? 5.677 -1.082 16.971 1.00 93.00 80 ALA A CA 1
ATOM 573 C C . ALA A 1 80 ? 4.247 -1.307 16.446 1.00 93.00 80 ALA A C 1
ATOM 575 O O . ALA A 1 80 ? 3.428 -1.978 17.080 1.00 93.00 80 ALA A O 1
ATOM 576 N N . ASN A 1 81 ? 3.937 -0.705 15.296 1.00 93.31 81 ASN A N 1
ATOM 577 C CA . ASN A 1 81 ? 2.597 -0.719 14.726 1.00 93.31 81 ASN A CA 1
ATOM 578 C C . ASN A 1 81 ? 2.634 -0.792 13.192 1.00 93.31 81 ASN A C 1
ATOM 580 O O . ASN A 1 81 ? 3.653 -0.531 12.553 1.00 93.31 81 ASN A O 1
ATOM 584 N N . TRP A 1 82 ? 1.509 -1.169 12.591 1.00 93.69 82 TRP A N 1
ATOM 585 C CA . TRP A 1 82 ? 1.370 -1.328 11.149 1.00 93.69 82 TRP A CA 1
ATOM 586 C C . TRP A 1 82 ? 0.793 -0.074 10.500 1.00 93.69 82 TRP A C 1
ATOM 588 O O . TRP A 1 82 ? -0.284 0.382 10.880 1.00 93.69 82 TRP A O 1
ATOM 598 N N . TYR A 1 83 ? 1.456 0.424 9.460 1.00 93.62 83 TYR A N 1
ATOM 599 C CA . TYR A 1 83 ? 0.829 1.296 8.478 1.00 93.62 83 TYR A CA 1
ATOM 600 C C . TYR A 1 83 ? -0.119 0.500 7.593 1.00 93.62 83 TYR A C 1
ATOM 602 O O . TYR A 1 83 ? 0.223 -0.592 7.131 1.00 93.62 83 TYR A O 1
ATOM 610 N N . PHE A 1 84 ? -1.289 1.075 7.325 1.00 94.75 84 PHE A N 1
ATOM 611 C CA . PHE A 1 84 ? -2.333 0.439 6.533 1.00 94.75 84 PHE A CA 1
ATOM 612 C C . PHE A 1 84 ? -2.804 1.329 5.387 1.00 94.75 84 PHE A C 1
ATOM 614 O O . PHE A 1 84 ? -3.029 2.528 5.547 1.00 94.75 84 PHE A O 1
ATOM 621 N N . TYR A 1 85 ? -3.008 0.711 4.229 1.00 94.06 85 TYR A N 1
ATOM 622 C CA . TYR A 1 85 ? -3.629 1.332 3.070 1.00 94.06 85 TYR A CA 1
ATOM 623 C C . TYR A 1 85 ? -4.517 0.322 2.334 1.00 94.06 85 TYR A C 1
ATOM 625 O O . TYR A 1 85 ? -4.172 -0.854 2.216 1.00 94.06 85 TYR A O 1
ATOM 633 N N . ALA A 1 86 ? -5.650 0.778 1.801 1.00 93.12 86 ALA A N 1
ATOM 634 C CA . ALA A 1 86 ? -6.541 -0.027 0.970 1.00 93.12 86 ALA A CA 1
ATOM 635 C C . ALA A 1 86 ? -7.157 0.827 -0.141 1.00 93.12 86 ALA A C 1
ATOM 637 O O . ALA A 1 86 ? -7.853 1.806 0.144 1.00 93.12 86 ALA A O 1
ATOM 638 N N . SER A 1 87 ? -6.956 0.424 -1.400 1.00 91.25 87 SER A N 1
ATOM 639 C CA . SER A 1 87 ? -7.451 1.188 -2.556 1.00 91.25 87 SER A CA 1
ATOM 640 C C . SER A 1 87 ? -8.976 1.275 -2.588 1.00 91.25 87 SER A C 1
ATOM 642 O O . SER A 1 87 ? -9.526 2.300 -2.963 1.00 91.25 87 SER A O 1
ATOM 644 N N . SER A 1 88 ? -9.679 0.235 -2.129 1.00 89.88 88 SER A N 1
ATOM 645 C CA . SER A 1 88 ? -11.145 0.200 -2.098 1.00 89.88 88 SER A CA 1
ATOM 646 C C . SER A 1 88 ? -11.753 1.166 -1.081 1.00 89.88 88 SER A C 1
ATOM 648 O O . SER A 1 88 ? -12.900 1.575 -1.245 1.00 89.88 88 SER A O 1
ATOM 650 N N . LEU A 1 89 ? -11.011 1.526 -0.028 1.00 90.06 89 LEU A N 1
ATOM 651 C CA . LEU A 1 89 ? -11.428 2.536 0.944 1.00 90.06 89 LEU A CA 1
ATOM 652 C C . LEU A 1 89 ? -11.071 3.939 0.458 1.00 90.06 89 LEU A C 1
ATOM 654 O O . LEU A 1 89 ? -11.885 4.845 0.597 1.00 90.06 89 LEU A O 1
ATOM 658 N N . GLU A 1 90 ? -9.899 4.107 -0.155 1.00 88.19 90 GLU A N 1
ATOM 659 C CA . GLU A 1 90 ? -9.499 5.379 -0.765 1.00 88.19 90 GLU A CA 1
ATOM 660 C C . GLU A 1 90 ? -10.412 5.757 -1.942 1.00 88.19 90 GLU A C 1
ATOM 662 O O . GLU A 1 90 ? -10.844 6.900 -2.043 1.00 88.19 90 GLU A O 1
ATOM 667 N N . ALA A 1 91 ? -10.793 4.790 -2.783 1.00 87.25 91 ALA A N 1
ATOM 668 C CA . ALA A 1 91 ? -11.691 4.994 -3.920 1.00 87.25 91 ALA A CA 1
ATOM 669 C C . ALA A 1 91 ? -13.096 5.471 -3.515 1.00 87.25 91 ALA A C 1
ATOM 671 O O . ALA A 1 91 ? -13.797 6.070 -4.327 1.00 87.25 91 ALA A O 1
ATOM 672 N N . LYS A 1 92 ? -13.514 5.234 -2.263 1.00 86.69 92 LYS A N 1
ATOM 673 C CA . LYS A 1 92 ? -14.769 5.781 -1.722 1.00 86.69 92 LYS A CA 1
ATOM 674 C C . LYS A 1 92 ? -14.657 7.264 -1.345 1.00 86.69 92 LYS A C 1
ATOM 676 O O . LYS A 1 92 ? -15.685 7.912 -1.166 1.00 86.69 92 LYS A O 1
ATOM 681 N N . GLY A 1 93 ? -13.439 7.797 -1.251 1.00 83.00 93 GLY A N 1
ATOM 682 C CA . GLY A 1 93 ? -13.156 9.194 -0.948 1.00 83.00 93 GLY A CA 1
ATOM 683 C C . GLY A 1 93 ? -13.419 9.598 0.507 1.00 83.00 93 GLY A C 1
ATOM 684 O O . GLY A 1 93 ? -13.733 8.782 1.377 1.00 83.00 93 GLY A O 1
ATOM 685 N N . GLY A 1 94 ? -13.272 10.900 0.765 1.00 84.50 94 GLY A N 1
ATOM 686 C CA . GLY A 1 94 ? -13.493 11.497 2.083 1.00 84.50 94 GLY A CA 1
ATOM 687 C C . GLY A 1 94 ? -12.524 10.975 3.147 1.00 84.50 94 GLY A C 1
ATOM 688 O O . GLY A 1 94 ? -11.328 10.839 2.900 1.00 84.50 94 GLY A O 1
ATOM 689 N N . THR A 1 95 ? -13.047 10.689 4.340 1.00 88.44 95 THR A N 1
ATOM 690 C CA . THR A 1 95 ? -12.272 10.218 5.500 1.00 88.44 95 THR A CA 1
ATOM 691 C C . THR A 1 95 ? -12.321 8.704 5.695 1.00 88.44 95 THR A C 1
ATOM 693 O O . THR A 1 95 ? -11.681 8.206 6.608 1.00 88.44 95 THR A O 1
ATOM 696 N N . ILE A 1 96 ? -13.005 7.942 4.833 1.00 91.81 96 ILE A N 1
ATOM 697 C CA . ILE A 1 96 ? -13.333 6.521 5.069 1.00 91.81 96 ILE A CA 1
ATOM 698 C C . ILE A 1 96 ? -12.094 5.656 5.344 1.00 91.81 96 ILE A C 1
ATOM 700 O O . ILE A 1 96 ? -12.111 4.809 6.239 1.00 91.81 96 ILE A O 1
ATOM 704 N N . LEU A 1 97 ? -11.011 5.858 4.587 1.00 89.75 97 LEU A N 1
ATOM 705 C CA . LEU A 1 97 ? -9.747 5.159 4.830 1.00 89.75 97 LEU A CA 1
ATOM 706 C C . LEU A 1 97 ? -9.151 5.543 6.193 1.00 89.75 97 LEU A C 1
ATOM 708 O O . LEU A 1 97 ? -8.725 4.668 6.943 1.00 89.75 97 LEU A O 1
ATOM 712 N N . VAL A 1 98 ? -9.147 6.835 6.519 1.00 91.25 98 VAL A N 1
ATOM 713 C CA . VAL A 1 98 ? -8.613 7.357 7.784 1.00 91.25 98 VAL A CA 1
ATOM 714 C C . VAL A 1 98 ? -9.439 6.853 8.969 1.00 91.25 98 VAL A C 1
ATOM 716 O O . VAL A 1 98 ? -8.867 6.370 9.940 1.00 91.25 98 VAL A O 1
ATOM 719 N N . ASP A 1 99 ? -10.766 6.867 8.864 1.00 92.94 99 ASP A N 1
ATOM 720 C CA . ASP A 1 99 ? -11.685 6.374 9.893 1.00 92.94 99 ASP A CA 1
ATOM 721 C C . ASP A 1 99 ? -11.466 4.879 10.158 1.00 92.94 99 ASP A C 1
ATOM 723 O O . ASP A 1 99 ? -11.453 4.439 11.309 1.00 92.94 99 ASP A O 1
ATOM 727 N N . TYR A 1 100 ? -11.220 4.091 9.104 1.00 93.31 100 TYR A N 1
ATOM 728 C CA . TYR A 1 100 ? -10.874 2.677 9.240 1.00 93.31 100 TYR A CA 1
ATOM 729 C C . TYR A 1 100 ? -9.528 2.481 9.948 1.00 93.31 100 TYR A C 1
ATOM 731 O O . TYR A 1 100 ? -9.426 1.657 10.857 1.00 93.31 100 TYR A O 1
ATOM 739 N N . ILE A 1 101 ? -8.506 3.246 9.557 1.00 94.19 101 ILE A N 1
ATOM 740 C CA . ILE A 1 101 ? -7.174 3.211 10.176 1.00 94.19 101 ILE A CA 1
ATOM 741 C C . ILE A 1 101 ? -7.277 3.529 11.672 1.00 94.19 101 ILE A C 1
ATOM 743 O O . ILE A 1 101 ? -6.791 2.753 12.494 1.00 94.19 101 ILE A O 1
ATOM 747 N N . VAL A 1 102 ? -7.981 4.606 12.032 1.00 94.38 102 VAL A N 1
ATOM 748 C CA . VAL A 1 102 ? -8.194 5.024 13.427 1.00 94.38 102 VAL A CA 1
ATOM 749 C C . VAL A 1 102 ? -8.993 3.975 14.200 1.00 94.38 102 VAL A C 1
ATOM 751 O O . VAL A 1 102 ? -8.584 3.572 15.287 1.00 94.38 102 VAL A O 1
ATOM 754 N N . SER A 1 103 ? -10.089 3.461 13.630 1.00 95.06 103 SER A N 1
ATOM 755 C CA . SER A 1 103 ? -10.921 2.426 14.261 1.00 95.06 103 SER A CA 1
ATOM 756 C C . SER A 1 103 ? -10.148 1.141 14.565 1.00 95.06 103 SER A C 1
ATOM 758 O O . SER A 1 103 ? -10.474 0.445 15.529 1.00 95.06 103 SER A O 1
ATOM 760 N N . LYS A 1 104 ? -9.149 0.807 13.745 1.00 93.50 104 LYS A N 1
ATOM 761 C CA . LYS A 1 104 ? -8.313 -0.385 13.911 1.00 93.50 104 LYS A CA 1
ATOM 762 C C . LYS A 1 104 ? -6.998 -0.120 14.639 1.00 93.50 104 LYS A C 1
ATOM 764 O O . LYS A 1 104 ? -6.251 -1.069 14.859 1.00 93.50 104 LYS A O 1
ATOM 769 N N . ASN A 1 105 ? -6.750 1.126 15.046 1.00 93.06 105 ASN A N 1
ATOM 770 C CA . ASN A 1 105 ? -5.506 1.560 15.675 1.00 93.06 105 ASN A CA 1
ATOM 771 C C . ASN A 1 105 ? -4.263 1.262 14.811 1.00 93.06 105 ASN A C 1
ATOM 773 O O . ASN A 1 105 ? -3.215 0.867 15.319 1.00 93.06 105 ASN A O 1
ATOM 777 N N . TYR A 1 106 ? -4.392 1.419 13.492 1.00 94.88 106 TYR A N 1
ATOM 778 C CA . TYR A 1 106 ? -3.269 1.363 12.557 1.00 94.88 106 TYR A CA 1
ATOM 779 C C . TYR A 1 106 ? -2.650 2.749 12.371 1.00 94.88 106 TYR A C 1
ATOM 781 O O . TYR A 1 106 ? -3.234 3.773 12.728 1.00 94.88 106 TYR A O 1
ATOM 789 N N . LEU A 1 107 ? -1.466 2.783 11.769 1.00 92.19 107 LEU A N 1
ATOM 790 C CA . LEU A 1 107 ? -0.816 4.019 11.365 1.00 92.19 107 LEU A CA 1
ATOM 791 C C . LEU A 1 107 ? -1.314 4.451 9.982 1.00 92.19 107 LEU A C 1
ATOM 793 O O . LEU A 1 107 ? -1.465 3.641 9.062 1.00 92.19 107 LEU A O 1
ATOM 797 N N . ASN A 1 108 ? -1.552 5.751 9.829 1.00 90.50 108 ASN A N 1
ATOM 798 C CA . ASN A 1 108 ? -1.835 6.342 8.529 1.00 90.50 108 ASN A CA 1
ATOM 799 C C . ASN A 1 108 ? -0.522 6.704 7.843 1.00 90.50 108 ASN A C 1
ATOM 801 O O . ASN A 1 108 ? 0.357 7.295 8.466 1.00 90.50 108 ASN A O 1
ATOM 805 N N . PHE A 1 109 ? -0.405 6.389 6.555 1.00 86.31 109 PHE A N 1
ATOM 806 C CA . PHE A 1 109 ? 0.736 6.834 5.769 1.00 86.31 109 PHE A CA 1
ATOM 807 C C . PHE A 1 109 ? 0.795 8.363 5.708 1.00 86.31 109 PHE A C 1
ATOM 809 O O . PHE A 1 109 ? 1.873 8.909 5.893 1.00 86.31 109 PHE A O 1
ATOM 816 N N . GLY A 1 110 ? -0.331 9.067 5.546 1.00 83.38 110 GLY A N 1
ATOM 817 C CA . GLY A 1 110 ? -0.306 10.527 5.386 1.00 83.38 110 GLY A CA 1
ATOM 818 C C . GLY A 1 110 ? 0.645 10.931 4.252 1.00 83.38 110 GLY A C 1
ATOM 819 O O . GLY A 1 110 ? 0.499 10.436 3.136 1.00 83.38 110 GLY A O 1
ATOM 820 N N . ASP A 1 111 ? 1.651 11.751 4.567 1.00 77.31 111 ASP A N 1
ATOM 821 C CA . ASP A 1 111 ? 2.714 12.159 3.634 1.00 77.31 111 ASP A CA 1
ATOM 822 C C . ASP A 1 111 ? 3.923 11.199 3.606 1.00 77.31 111 ASP A C 1
ATOM 824 O O . ASP A 1 111 ? 4.891 11.425 2.876 1.00 77.31 111 ASP A O 1
ATOM 828 N N . ASN A 1 112 ? 3.899 10.120 4.396 1.00 82.06 112 ASN A N 1
ATOM 829 C CA . ASN A 1 112 ? 4.965 9.125 4.400 1.00 82.06 112 ASN A CA 1
ATOM 830 C C . ASN A 1 112 ? 5.004 8.367 3.074 1.00 82.06 112 ASN A C 1
ATOM 832 O O . ASN A 1 112 ? 3.986 7.956 2.507 1.00 82.06 112 ASN A O 1
ATOM 836 N N . THR A 1 113 ? 6.224 8.134 2.610 1.00 84.94 113 THR A N 1
ATOM 837 C CA . THR A 1 113 ? 6.490 7.470 1.342 1.00 84.94 113 THR A CA 1
ATOM 838 C C . THR A 1 113 ? 7.020 6.062 1.568 1.00 84.94 113 THR A C 1
ATOM 840 O O . THR A 1 113 ? 7.645 5.748 2.581 1.00 84.94 113 THR A O 1
ATOM 843 N N . LEU A 1 114 ? 6.759 5.192 0.599 1.00 83.31 114 LEU A N 1
ATOM 844 C CA . LEU A 1 114 ? 7.363 3.874 0.508 1.00 83.31 114 LEU A CA 1
ATOM 845 C C . LEU A 1 114 ? 8.788 4.077 -0.013 1.00 83.31 114 LEU A C 1
ATOM 847 O O . LEU A 1 114 ? 9.016 4.154 -1.221 1.00 83.31 114 LEU A O 1
ATOM 851 N N . GLY A 1 115 ? 9.718 4.289 0.913 1.00 76.50 115 GLY A N 1
ATOM 852 C CA . GLY A 1 115 ? 11.125 4.518 0.607 1.00 76.50 115 GLY A CA 1
ATOM 853 C C . GLY A 1 115 ? 11.953 3.231 0.541 1.00 76.50 115 GLY A C 1
ATOM 854 O O . GLY A 1 115 ? 11.480 2.159 0.929 1.00 76.50 115 GLY A O 1
ATOM 855 N N . PRO A 1 116 ? 13.229 3.325 0.125 1.00 69.62 116 PRO A N 1
ATOM 856 C CA . PRO A 1 116 ? 14.110 2.166 -0.044 1.00 69.62 116 PRO A CA 1
ATOM 857 C C . PRO A 1 116 ? 14.398 1.417 1.264 1.00 69.62 116 PRO A C 1
ATOM 859 O O . PRO A 1 116 ? 14.762 0.245 1.237 1.00 69.62 116 PRO A O 1
ATOM 862 N N . THR A 1 117 ? 14.228 2.073 2.412 1.00 76.00 117 THR A N 1
ATOM 863 C CA . THR A 1 117 ? 14.403 1.473 3.742 1.00 76.00 117 THR A CA 1
ATOM 864 C C . THR A 1 117 ? 13.120 0.855 4.297 1.00 76.00 117 THR A C 1
ATOM 866 O O . THR A 1 117 ? 13.144 0.282 5.383 1.00 76.00 117 THR A O 1
ATOM 869 N N . THR A 1 118 ? 12.002 0.959 3.576 1.00 79.38 118 THR A N 1
ATOM 870 C CA . THR A 1 118 ? 10.685 0.504 4.028 1.00 79.38 118 THR A CA 1
ATOM 871 C C . THR A 1 118 ? 10.212 -0.646 3.148 1.00 79.38 118 THR A C 1
ATOM 873 O O . THR A 1 118 ? 9.638 -0.448 2.078 1.00 79.38 118 THR A O 1
ATOM 876 N N . GLY A 1 119 ? 10.447 -1.875 3.611 1.00 85.88 119 GLY A N 1
ATOM 877 C CA . GLY A 1 119 ? 9.811 -3.056 3.033 1.00 85.88 119 GLY A CA 1
ATOM 878 C C . GLY A 1 119 ? 8.320 -3.072 3.366 1.00 85.88 119 GLY A C 1
ATOM 879 O O . GLY A 1 119 ? 7.934 -2.822 4.510 1.00 85.88 119 GLY A O 1
ATOM 880 N N . PHE A 1 120 ? 7.480 -3.370 2.381 1.00 91.62 120 PHE A N 1
ATOM 881 C CA . PHE A 1 120 ? 6.035 -3.416 2.558 1.00 91.62 120 PHE A CA 1
ATOM 882 C C . PHE A 1 120 ? 5.416 -4.634 1.876 1.00 91.62 120 PHE A C 1
ATOM 884 O O . PHE A 1 120 ? 5.866 -5.119 0.836 1.00 91.62 120 PHE A O 1
ATOM 891 N N . TRP A 1 121 ? 4.346 -5.121 2.489 1.00 93.50 121 TRP A N 1
ATOM 892 C CA . TRP A 1 121 ? 3.504 -6.170 1.952 1.00 93.50 121 TRP A CA 1
ATOM 893 C C . TRP A 1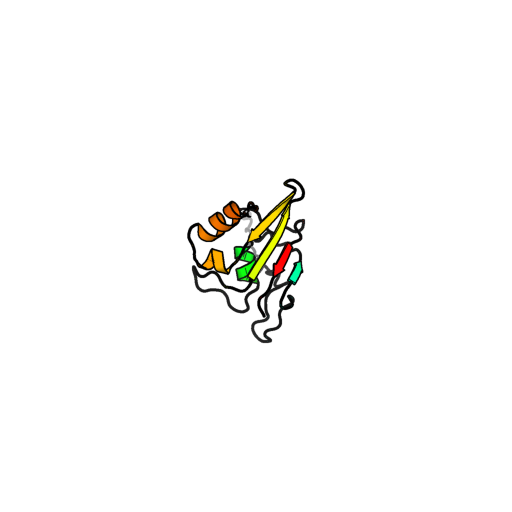 121 ? 2.412 -5.553 1.094 1.00 93.50 121 TRP A C 1
ATOM 895 O O . TRP A 1 121 ? 1.653 -4.701 1.556 1.00 93.50 121 TRP A O 1
ATOM 905 N N . VAL A 1 122 ? 2.297 -6.012 -0.145 1.00 92.81 122 VAL A N 1
ATOM 906 C CA . VAL A 1 122 ? 1.212 -5.650 -1.054 1.00 92.81 122 VAL A CA 1
ATOM 907 C C . VAL A 1 122 ? 0.390 -6.891 -1.377 1.00 92.81 122 VAL A C 1
ATOM 909 O O . VAL A 1 122 ? 0.930 -7.925 -1.772 1.00 92.81 122 VAL A O 1
ATOM 912 N N . ASN A 1 123 ? -0.926 -6.787 -1.204 1.00 92.50 123 ASN A N 1
ATOM 913 C CA . ASN A 1 123 ? -1.871 -7.800 -1.651 1.00 92.50 123 ASN A CA 1
ATOM 914 C C . ASN A 1 123 ? -2.462 -7.371 -2.994 1.00 92.50 123 ASN A C 1
ATOM 916 O O . ASN A 1 123 ? -3.235 -6.409 -3.048 1.00 92.50 123 ASN A O 1
ATOM 920 N N . LYS A 1 124 ? -2.086 -8.062 -4.067 1.00 87.56 124 LYS A N 1
ATOM 921 C CA . LYS A 1 124 ? -2.611 -7.821 -5.410 1.00 87.56 124 LYS A CA 1
ATOM 922 C C . LYS A 1 124 ? -3.853 -8.700 -5.636 1.00 87.56 124 LYS A C 1
ATOM 924 O O . LYS A 1 124 ? -3.779 -9.899 -5.359 1.00 87.56 124 LYS A O 1
ATOM 929 N N . PRO A 1 125 ? -4.978 -8.147 -6.124 1.00 82.69 125 PRO A N 1
ATOM 930 C CA . PRO A 1 125 ? -6.131 -8.955 -6.509 1.00 82.69 125 PRO A CA 1
ATOM 931 C C . PRO A 1 125 ? -5.758 -9.944 -7.628 1.00 82.69 125 PRO A C 1
ATOM 933 O O . PRO A 1 125 ? -4.767 -9.738 -8.335 1.00 82.69 125 PRO A O 1
ATOM 936 N N . GLN A 1 126 ? -6.522 -11.038 -7.731 1.00 67.88 126 GLN A N 1
ATOM 937 C CA . GLN A 1 126 ? -6.357 -12.025 -8.805 1.00 67.88 126 GLN A CA 1
ATOM 938 C C . GLN A 1 126 ? -6.745 -11.459 -10.169 1.00 67.88 126 GLN A C 1
ATOM 940 O O . GLN A 1 126 ? -7.660 -10.606 -10.210 1.00 67.88 126 GLN A O 1
#

Radius of gyration: 19.82 Å; chains: 1; bounding box: 52×58×48 Å

Foldseek 3Di:
DDDDDDDDDDDDDDDPPPCLPAAQALPPRDGPDDAFKDKDADAPQAAPQRVQQSNYSDRDDPPARDQQFQKKWWADPVVRFIEIDGSVQVRVPDCRRVVVCVVVVHDHCVSGTRHRVIIMMTHGHD

Secondary structure (DSSP, 8-state):
----PPP---PPPP------SSPPPTTT---SSPSEEEEE--SS-B-HHHHHHHTSSSPPPTT----S-SEEEEEETTTTEEEEE-HHHHTT-TTHHHHHHHHTTPBP-TT--B-TT--EEEEE--

pLDDT: mean 80.55, std 13.2, range [37.94, 95.06]